Protein AF-A0A0P9DX26-F1 (afdb_monomer)

Radius of gyration: 14.18 Å; Cα contacts (8 Å, |Δi|>4): 114; chains: 1; bounding box: 34×30×37 Å

Solvent-accessible surface area (backbone atoms only — not comparable to full-atom values): 6781 Å² total; per-residue (Å²): 70,37,64,34,55,51,37,59,77,69,62,42,72,94,45,44,68,60,53,48,35,37,74,74,66,76,40,88,42,76,47,36,49,55,30,51,51,48,35,36,54,52,29,36,76,74,79,27,59,71,59,20,53,54,51,52,53,51,49,71,74,43,81,50,44,71,41,79,80,46,74,68,57,52,54,55,26,48,54,50,36,68,74,38,61,90,81,46,55,72,43,40,24,46,46,52,50,47,20,62,74,69,74,45,88,67,69,36,81,89,38,95,60,87,77,70,86,126

Nearest PDB structures (foldseek):
  5wzf-assembly1_A  TM=8.969E-01  e=1.785E-03  Mycobacterium tuberculosis H37Rv
  5wz4-assembly1_B  TM=7.640E-01  e=7.814E-04  Mycobacterium tuberculosis H37Rv
  5x3t-assembly1_H  TM=7.727E-01  e=4.869E-03  Mycobacterium tuberculosis H37Rv
  4xgr-assembly1_A  TM=7.636E-01  e=3.621E-02  Mycobacterium tuberculosis H37Rv
  4xgq-assembly2_G  TM=7.368E-01  e=2.541E-02  Mycobacterium tuberculosis H37Rv

Secondary structure (DSSP, 8-state):
-HHHHHHHHTT-GGGHHHHHHHHTTSS-EEEEHHHHHHHHHHHHHHT-HHHHHHHHHHHHTSSEEEE---HHHHHHHHHHHHHSTTT--HHHHHHHHHHHHTTPPP-BTTB-------

Structure (mmCIF, N/CA/C/O backbone):
data_AF-A0A0P9DX26-F1
#
_entry.id   AF-A0A0P9DX26-F1
#
loop_
_atom_site.group_PDB
_atom_site.id
_atom_site.type_symbol
_atom_site.label_atom_id
_atom_site.label_alt_id
_atom_site.label_comp_id
_atom_site.label_asym_id
_atom_site.label_entity_id
_atom_site.label_seq_id
_atom_site.pdbx_PDB_ins_code
_atom_site.Cartn_x
_atom_site.Cartn_y
_atom_site.Cartn_z
_atom_site.occupancy
_atom_site.B_iso_or_equiv
_atom_site.auth_seq_id
_atom_site.auth_comp_id
_atom_site.auth_asym_id
_atom_site.auth_atom_id
_atom_site.pdbx_PDB_model_num
ATOM 1 N N . MET A 1 1 ? -1.708 7.497 -1.343 1.00 63.31 1 MET A N 1
ATOM 2 C CA . MET A 1 1 ? -2.183 6.175 -1.822 1.00 63.31 1 MET A CA 1
ATOM 3 C C . MET A 1 1 ? -3.241 5.521 -0.937 1.00 63.31 1 MET A C 1
ATOM 5 O O . MET A 1 1 ? -4.212 5.032 -1.500 1.00 63.31 1 MET A O 1
ATOM 9 N N . ALA A 1 2 ? -3.159 5.560 0.404 1.00 69.56 2 ALA A N 1
ATOM 10 C CA . ALA A 1 2 ? -4.236 5.010 1.251 1.00 69.56 2 ALA A CA 1
ATOM 11 C C . ALA A 1 2 ? -5.625 5.603 0.948 1.00 69.56 2 ALA A C 1
ATOM 13 O O . ALA A 1 2 ? -6.626 4.903 1.010 1.00 69.56 2 ALA A O 1
ATOM 14 N N . GLY A 1 3 ? -5.681 6.879 0.549 1.00 73.44 3 GLY A N 1
ATOM 15 C CA . GLY A 1 3 ? -6.922 7.505 0.089 1.00 73.44 3 GLY A CA 1
ATOM 16 C C . GLY A 1 3 ? -7.518 6.828 -1.150 1.00 73.44 3 GLY A C 1
ATOM 17 O O . GLY A 1 3 ? -8.709 6.564 -1.161 1.00 73.44 3 GLY A O 1
ATOM 18 N N . THR A 1 4 ? -6.710 6.500 -2.162 1.00 79.81 4 THR A N 1
ATOM 19 C CA . THR A 1 4 ? -7.183 5.785 -3.359 1.00 79.81 4 THR A CA 1
ATOM 20 C C . THR A 1 4 ? -7.647 4.373 -3.015 1.00 79.81 4 THR A C 1
ATOM 22 O O . THR A 1 4 ? -8.682 3.938 -3.501 1.00 79.81 4 THR A O 1
ATOM 25 N N . LEU A 1 5 ? -6.913 3.675 -2.141 1.00 79.06 5 LEU A N 1
ATOM 26 C CA . LEU A 1 5 ? -7.283 2.329 -1.707 1.00 79.06 5 LEU A CA 1
ATOM 27 C C . LEU A 1 5 ? -8.598 2.337 -0.911 1.00 79.06 5 LEU A C 1
ATOM 29 O O . LEU A 1 5 ? -9.433 1.463 -1.099 1.00 79.06 5 LEU A O 1
ATOM 33 N N . ALA A 1 6 ? -8.827 3.364 -0.089 1.00 78.81 6 ALA A N 1
ATOM 34 C CA . ALA A 1 6 ? -10.110 3.571 0.576 1.00 78.81 6 ALA A CA 1
ATOM 35 C C . ALA A 1 6 ? -11.246 3.835 -0.429 1.00 78.81 6 ALA A C 1
ATOM 37 O O . ALA A 1 6 ? -12.314 3.256 -0.288 1.00 78.81 6 ALA A O 1
ATOM 38 N N . LEU A 1 7 ? -11.021 4.657 -1.463 1.00 81.88 7 LEU A N 1
ATOM 39 C CA . LEU A 1 7 ? -12.016 4.888 -2.521 1.00 81.88 7 LEU A CA 1
ATOM 40 C C . LEU A 1 7 ? -12.348 3.602 -3.289 1.00 81.88 7 LEU A C 1
ATOM 42 O O . LEU A 1 7 ? -13.516 3.342 -3.562 1.00 81.88 7 LEU A O 1
ATOM 46 N N . LEU A 1 8 ? -11.340 2.774 -3.576 1.00 83.12 8 LEU A N 1
ATOM 47 C CA . LEU A 1 8 ? -11.529 1.458 -4.186 1.00 83.12 8 LEU A CA 1
ATOM 48 C C . LEU A 1 8 ? -12.437 0.575 -3.318 1.00 83.12 8 LEU A C 1
ATOM 50 O O . LEU A 1 8 ? -13.386 -0.023 -3.811 1.00 83.12 8 LEU A O 1
ATOM 54 N N . LEU A 1 9 ? -12.175 0.533 -2.009 1.00 81.81 9 LEU A N 1
ATOM 55 C CA . LEU A 1 9 ? -12.942 -0.264 -1.044 1.00 81.81 9 LEU A CA 1
ATOM 56 C C . LEU A 1 9 ? -14.362 0.258 -0.804 1.00 81.81 9 LEU A C 1
ATOM 58 O O . LEU A 1 9 ? -15.242 -0.517 -0.425 1.00 81.81 9 LEU A O 1
ATOM 62 N N . LEU A 1 10 ? -14.574 1.556 -1.016 1.00 84.88 10 LEU A N 1
ATOM 63 C CA . LEU A 1 10 ? -15.879 2.211 -0.980 1.00 84.88 10 LEU A CA 1
ATOM 64 C C . LEU A 1 10 ? -16.653 2.068 -2.299 1.00 84.88 10 LEU A C 1
ATOM 66 O O . LEU A 1 10 ? -17.816 2.456 -2.342 1.00 84.88 10 LEU A O 1
ATOM 70 N N . GLY A 1 11 ? -16.040 1.513 -3.350 1.00 81.94 11 GLY A N 1
ATOM 71 C CA . GLY A 1 11 ? -16.675 1.360 -4.658 1.00 81.94 11 GLY A CA 1
ATOM 72 C C . GLY A 1 11 ? -16.882 2.687 -5.390 1.00 81.94 11 GLY A C 1
ATOM 73 O O . GLY A 1 11 ? -17.897 2.861 -6.054 1.00 81.94 11 GLY A O 1
ATOM 74 N N . ASP A 1 12 ? -15.953 3.638 -5.251 1.00 86.38 12 ASP A N 1
ATOM 75 C CA . ASP A 1 12 ? -16.036 4.930 -5.941 1.00 86.38 12 ASP A CA 1
ATOM 76 C C . ASP A 1 12 ? -16.075 4.738 -7.469 1.00 86.38 12 ASP A C 1
ATOM 78 O O . ASP A 1 12 ? -15.160 4.155 -8.057 1.00 86.38 12 ASP A O 1
ATOM 82 N N . GLU A 1 13 ? -17.121 5.258 -8.118 1.00 85.00 13 GLU A N 1
ATOM 83 C CA . GLU A 1 13 ? -17.382 5.072 -9.552 1.00 85.00 13 GLU A CA 1
ATOM 84 C C . GLU A 1 13 ? -16.230 5.540 -10.447 1.00 85.00 13 GLU A C 1
ATOM 86 O O . GLU A 1 13 ? -16.020 4.983 -11.524 1.00 85.00 13 GLU A O 1
ATOM 91 N N . ARG A 1 14 ? -15.417 6.506 -9.997 1.00 85.00 14 ARG A N 1
ATOM 92 C CA . ARG A 1 14 ? -14.252 6.994 -10.756 1.00 85.00 14 ARG A CA 1
ATOM 93 C C . ARG A 1 14 ? -13.162 5.938 -10.923 1.00 85.00 14 ARG A C 1
ATOM 95 O O . ARG A 1 14 ? -12.243 6.134 -11.715 1.00 85.00 14 ARG A O 1
ATOM 102 N N . LEU A 1 15 ? -13.226 4.855 -10.149 1.00 85.62 15 LEU A N 1
ATOM 103 C CA . LEU A 1 15 ? 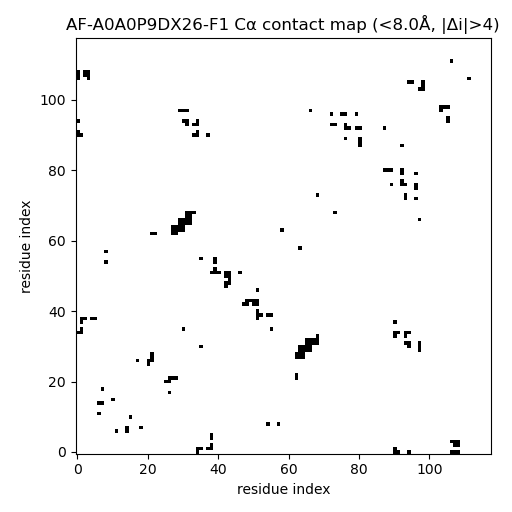-12.306 3.726 -10.219 1.00 85.62 15 LEU A CA 1
ATOM 104 C C . LEU A 1 15 ? -12.929 2.491 -10.886 1.00 85.62 15 LEU A C 1
ATOM 106 O O . LEU A 1 15 ? -12.256 1.468 -10.976 1.00 85.62 15 LEU A O 1
ATOM 110 N N . SER A 1 16 ? -14.178 2.574 -11.355 1.00 84.56 16 SER A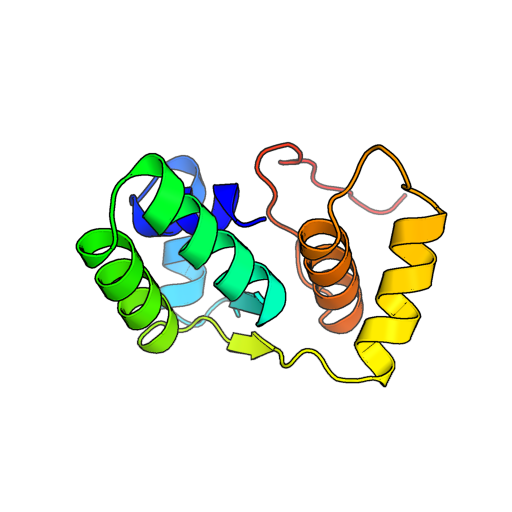 N 1
ATOM 111 C CA . SER A 1 16 ? -14.930 1.438 -11.908 1.00 84.56 16 SER A CA 1
ATOM 112 C C . SER A 1 16 ? -14.231 0.765 -13.092 1.00 84.56 16 SER A C 1
ATOM 114 O O . SER A 1 16 ? -14.130 -0.460 -13.107 1.00 84.56 16 SER A O 1
ATOM 116 N N . ASP A 1 17 ? -13.668 1.545 -14.018 1.00 86.62 17 ASP A N 1
ATOM 117 C CA . ASP A 1 17 ? -12.908 1.017 -15.157 1.00 86.62 17 ASP A CA 1
ATOM 118 C C . ASP A 1 17 ? -11.698 0.195 -14.690 1.00 86.62 17 ASP A C 1
ATOM 120 O O . ASP A 1 17 ? -11.538 -0.959 -15.087 1.00 86.62 17 ASP A O 1
ATOM 124 N N . TYR A 1 18 ? -10.898 0.733 -13.760 1.00 85.12 18 TYR A N 1
ATOM 125 C CA . TYR A 1 18 ? -9.752 0.015 -13.194 1.00 85.12 18 TYR A CA 1
ATOM 126 C C . TYR A 1 18 ? -10.192 -1.254 -12.460 1.00 85.12 18 TYR A C 1
ATOM 128 O O . TYR A 1 18 ? -9.591 -2.310 -12.638 1.00 85.12 18 TYR A O 1
ATOM 136 N N . VAL A 1 19 ? -11.253 -1.176 -11.647 1.00 85.19 19 VAL A N 1
ATOM 137 C CA . VAL A 1 19 ? -11.817 -2.341 -10.944 1.00 85.19 19 VAL A CA 1
ATOM 138 C C . VAL A 1 19 ? -12.231 -3.417 -11.940 1.00 85.19 19 VAL A C 1
ATOM 140 O O . VAL A 1 19 ? -11.934 -4.591 -11.719 1.00 85.19 19 VAL A O 1
ATOM 143 N N . SER A 1 20 ? -12.884 -3.029 -13.035 1.00 86.69 20 SER A N 1
ATOM 144 C CA . SER A 1 20 ? -13.301 -3.944 -14.092 1.00 86.69 20 SER A CA 1
ATOM 145 C C . SER A 1 20 ? -12.095 -4.605 -14.755 1.00 86.69 20 SER A C 1
ATOM 147 O O . SER A 1 20 ? -12.038 -5.833 -14.817 1.00 86.69 20 SER A O 1
ATOM 149 N N . GLU A 1 21 ? -11.089 -3.835 -15.175 1.00 87.19 21 GLU A N 1
ATOM 150 C CA . GLU A 1 21 ? -9.872 -4.371 -15.797 1.00 87.19 21 GLU A CA 1
ATOM 151 C C . GLU A 1 21 ? -9.130 -5.350 -14.874 1.00 87.19 21 GLU A C 1
ATOM 153 O O . GLU A 1 21 ? -8.708 -6.423 -15.310 1.00 87.19 21 GLU A O 1
ATOM 158 N N . ILE A 1 22 ? -9.016 -5.023 -13.583 1.00 86.50 22 ILE A N 1
ATOM 159 C CA . ILE A 1 22 ? -8.377 -5.884 -12.578 1.00 86.50 22 ILE A CA 1
ATOM 160 C C . ILE A 1 22 ? -9.199 -7.161 -12.339 1.00 86.50 22 ILE A C 1
ATOM 162 O O . ILE A 1 22 ? -8.641 -8.252 -12.210 1.00 86.50 22 ILE A O 1
ATOM 166 N N . SER A 1 23 ? -10.528 -7.050 -12.283 1.00 84.38 23 SER A N 1
ATOM 167 C CA . SER A 1 23 ? -11.419 -8.189 -12.014 1.00 84.38 23 SER A CA 1
ATOM 168 C C . SER A 1 23 ? -11.461 -9.179 -13.177 1.00 84.38 23 SER A C 1
ATOM 170 O O . SER A 1 23 ? -11.510 -10.384 -12.948 1.00 84.38 23 SER A O 1
ATOM 172 N N . HIS A 1 24 ? -11.374 -8.688 -14.416 1.00 87.81 24 HIS A N 1
ATOM 173 C CA . HIS A 1 24 ? -11.294 -9.519 -15.621 1.00 87.81 24 HIS A CA 1
ATOM 174 C C . HIS A 1 24 ? -9.872 -10.031 -15.914 1.00 87.81 24 HIS A C 1
ATOM 176 O O . HIS A 1 24 ? -9.660 -10.714 -16.914 1.00 87.81 24 HIS A O 1
ATOM 182 N N . GLY A 1 25 ? -8.886 -9.700 -15.072 1.00 85.00 25 GLY A N 1
ATOM 183 C CA . GLY A 1 25 ? -7.489 -10.101 -15.257 1.00 85.00 25 GLY A CA 1
ATOM 184 C C . GLY A 1 25 ? -6.769 -9.381 -16.404 1.00 85.00 25 GLY A C 1
ATOM 185 O O . GLY A 1 25 ? -5.665 -9.778 -16.770 1.00 85.00 25 GLY A O 1
ATOM 186 N N . ALA A 1 26 ? -7.366 -8.322 -16.959 1.00 89.19 26 ALA A N 1
ATOM 187 C CA . ALA A 1 26 ? -6.767 -7.493 -18.004 1.00 89.19 26 ALA A CA 1
ATOM 188 C C . ALA A 1 26 ? -5.664 -6.569 -17.456 1.00 89.19 26 ALA A C 1
ATOM 190 O O . ALA A 1 26 ? -4.767 -6.171 -18.197 1.00 89.19 26 ALA A O 1
ATOM 191 N N . ALA A 1 27 ? -5.700 -6.265 -16.154 1.00 88.19 27 ALA A N 1
ATOM 192 C CA . ALA A 1 27 ? -4.690 -5.474 -15.462 1.00 88.19 27 ALA A CA 1
ATOM 193 C C . ALA A 1 27 ? -4.277 -6.112 -14.127 1.00 88.19 27 ALA A C 1
ATOM 195 O O . ALA A 1 27 ? -5.055 -6.803 -13.470 1.00 88.19 27 ALA A O 1
ATOM 196 N N . LYS A 1 28 ? -3.040 -5.838 -13.699 1.00 89.62 28 LYS A N 1
ATOM 197 C CA . LYS A 1 28 ? -2.555 -6.180 -12.356 1.00 89.62 28 LYS A CA 1
ATOM 198 C C . LYS A 1 28 ? -2.651 -4.965 -11.445 1.00 89.62 28 LYS A C 1
ATOM 200 O O . LYS A 1 28 ? -2.252 -3.868 -11.831 1.00 89.62 28 LYS A O 1
ATOM 205 N N . ALA A 1 29 ? -3.115 -5.180 -10.220 1.00 91.00 29 ALA A N 1
ATOM 206 C CA . ALA A 1 29 ? -3.127 -4.163 -9.181 1.00 91.00 29 ALA A CA 1
ATOM 207 C C . ALA A 1 29 ? -2.035 -4.435 -8.154 1.00 91.00 29 ALA A C 1
ATOM 209 O O . ALA A 1 29 ? -1.816 -5.580 -7.765 1.00 91.00 29 ALA A O 1
ATOM 210 N N . TYR A 1 30 ? -1.391 -3.372 -7.682 1.00 92.94 30 TYR A N 1
ATOM 211 C CA . TYR A 1 30 ? -0.309 -3.458 -6.712 1.00 92.94 30 TYR A CA 1
ATOM 212 C C . TYR A 1 30 ? -0.521 -2.464 -5.572 1.00 92.94 30 TYR A C 1
ATOM 214 O O . TYR A 1 30 ? -0.987 -1.343 -5.773 1.00 92.94 30 TYR A O 1
ATOM 222 N N . THR A 1 31 ? -0.124 -2.858 -4.368 1.00 93.25 31 THR A N 1
ATOM 223 C CA . THR A 1 31 ? 0.012 -1.971 -3.208 1.00 93.25 31 THR A CA 1
ATOM 224 C C . THR A 1 31 ? 1.221 -2.406 -2.386 1.00 93.25 31 THR A C 1
ATOM 226 O O . THR A 1 31 ? 1.612 -3.566 -2.446 1.00 93.25 31 THR A O 1
ATOM 229 N N . SER A 1 32 ? 1.840 -1.515 -1.611 1.00 94.50 32 SER A N 1
ATOM 230 C CA . SER A 1 32 ? 2.895 -1.934 -0.674 1.00 94.50 32 SER A CA 1
ATOM 231 C C . SER A 1 32 ? 2.316 -2.301 0.694 1.00 94.50 32 SER A C 1
ATOM 233 O O . SER A 1 32 ? 1.285 -1.763 1.109 1.00 94.50 32 SER A O 1
ATOM 235 N N . ALA A 1 33 ? 3.025 -3.138 1.454 1.00 95.12 33 ALA A N 1
ATOM 236 C CA . ALA A 1 33 ? 2.702 -3.403 2.857 1.00 95.12 33 ALA A CA 1
ATOM 237 C C . ALA A 1 33 ? 2.627 -2.107 3.696 1.00 95.12 33 ALA A C 1
ATOM 239 O O . ALA A 1 33 ? 1.791 -1.990 4.589 1.00 95.12 33 ALA A O 1
ATOM 240 N N . VAL A 1 34 ? 3.434 -1.091 3.361 1.00 95.12 34 VAL A N 1
ATOM 241 C CA . VAL A 1 34 ? 3.403 0.231 4.016 1.00 95.12 34 VAL A CA 1
ATOM 242 C C . VAL A 1 34 ? 2.124 0.995 3.679 1.00 95.12 34 VAL A C 1
ATOM 244 O O . VAL A 1 34 ? 1.549 1.649 4.546 1.00 95.12 34 VAL A O 1
ATOM 247 N N . ASN A 1 35 ? 1.636 0.904 2.438 1.00 93.19 35 ASN A N 1
ATOM 248 C CA . ASN A 1 35 ? 0.352 1.496 2.062 1.00 93.19 35 ASN A CA 1
ATOM 249 C C . ASN A 1 35 ? -0.821 0.802 2.756 1.00 93.19 35 ASN A C 1
ATOM 251 O O . ASN A 1 35 ? -1.766 1.480 3.157 1.00 93.19 35 ASN A O 1
ATOM 255 N N . LEU A 1 36 ? -0.751 -0.520 2.920 1.00 94.69 36 LEU A N 1
ATOM 256 C CA . LEU A 1 36 ? -1.759 -1.283 3.650 1.00 94.69 36 LEU A CA 1
ATOM 257 C C . LEU A 1 36 ? -1.767 -0.919 5.142 1.00 94.69 36 LEU A C 1
ATOM 259 O O . LEU A 1 36 ? -2.835 -0.678 5.699 1.00 94.69 36 LEU A O 1
ATOM 263 N N . ALA A 1 37 ? -0.592 -0.774 5.762 1.00 95.88 37 ALA A N 1
ATOM 264 C CA . ALA A 1 37 ? -0.471 -0.259 7.125 1.00 95.88 37 ALA A CA 1
ATOM 265 C C . ALA A 1 37 ? -1.037 1.168 7.247 1.00 95.88 37 ALA A C 1
ATOM 267 O O . ALA A 1 37 ? -1.757 1.465 8.200 1.00 95.88 37 ALA A O 1
ATOM 268 N N . GLU A 1 38 ? -0.771 2.036 6.258 1.00 94.50 38 GLU A N 1
ATOM 269 C CA . GLU A 1 38 ? -1.328 3.392 6.211 1.00 94.50 38 GLU A CA 1
ATOM 270 C C . GLU A 1 38 ? -2.860 3.394 6.139 1.00 94.50 38 GLU A C 1
ATOM 272 O O . GLU A 1 38 ? -3.515 4.160 6.849 1.00 94.50 38 GLU A O 1
ATOM 277 N N . LEU A 1 39 ? -3.440 2.541 5.291 1.00 93.69 39 LEU A N 1
ATOM 278 C CA . LEU A 1 39 ? -4.887 2.369 5.209 1.00 93.69 39 LEU A CA 1
ATOM 279 C C . LEU A 1 39 ? -5.454 1.910 6.554 1.00 93.69 39 LEU A C 1
ATOM 281 O O . LEU A 1 39 ? -6.419 2.502 7.039 1.00 93.69 39 LEU A O 1
ATOM 285 N N . TYR A 1 40 ? -4.856 0.875 7.145 1.00 96.44 40 TYR A N 1
ATOM 286 C CA . TYR A 1 40 ? -5.343 0.273 8.377 1.00 96.44 40 TYR A CA 1
ATOM 287 C C . TYR A 1 40 ? -5.370 1.296 9.514 1.00 96.44 40 TYR A C 1
ATOM 289 O O . TYR A 1 40 ? -6.442 1.571 10.051 1.00 96.44 40 TYR A O 1
ATOM 297 N N . TYR A 1 41 ? -4.237 1.945 9.820 1.00 95.31 41 TYR A N 1
ATOM 298 C CA . TYR A 1 41 ? -4.187 2.891 10.940 1.00 95.31 41 TYR A CA 1
ATOM 299 C C . TYR A 1 41 ? -5.144 4.070 10.728 1.00 95.31 41 TYR A C 1
ATOM 301 O O . TYR A 1 41 ? -5.823 4.475 11.667 1.00 95.31 41 TYR A O 1
ATOM 309 N N . LYS A 1 42 ? -5.239 4.614 9.500 1.00 94.19 42 LYS A N 1
ATOM 310 C CA . LYS A 1 42 ? -6.148 5.739 9.215 1.00 94.19 42 LYS A CA 1
ATOM 311 C C . LYS A 1 42 ? -7.607 5.333 9.359 1.00 94.19 42 LYS A C 1
ATOM 313 O O . LYS A 1 42 ? -8.429 6.170 9.713 1.00 94.19 42 LYS A O 1
ATOM 318 N N . THR A 1 43 ? -7.934 4.082 9.052 1.00 95.69 43 THR A N 1
ATOM 319 C CA . THR A 1 43 ? -9.298 3.567 9.187 1.00 95.69 43 THR A CA 1
ATOM 320 C C . THR A 1 43 ? -9.639 3.337 10.655 1.00 95.69 43 THR A C 1
ATOM 322 O O . THR A 1 43 ? -10.717 3.741 11.078 1.00 95.69 43 THR A O 1
ATOM 325 N N . VAL A 1 44 ? -8.709 2.791 11.449 1.00 97.56 44 VAL A N 1
ATOM 326 C CA . VAL A 1 44 ? -8.866 2.685 12.910 1.00 97.56 44 VAL A CA 1
ATOM 327 C C . VAL A 1 44 ? -9.109 4.064 13.526 1.00 97.56 44 VAL A C 1
ATOM 329 O O . VAL A 1 44 ? -10.080 4.231 14.254 1.00 97.56 44 VAL A O 1
ATOM 332 N N . ASP A 1 45 ? -8.267 5.042 13.184 1.00 96.69 45 ASP A N 1
ATOM 333 C CA . ASP A 1 45 ? -8.307 6.410 13.718 1.00 96.69 45 ASP A CA 1
ATOM 334 C C . ASP A 1 45 ? -9.606 7.157 13.368 1.00 96.69 45 ASP A C 1
ATOM 336 O O . ASP A 1 45 ? -10.172 7.858 14.201 1.00 96.69 45 ASP A O 1
ATOM 340 N N . LYS A 1 46 ? -10.106 7.001 12.134 1.00 96.00 46 LYS A N 1
ATOM 341 C CA . LYS A 1 46 ? -11.216 7.824 11.619 1.00 96.00 46 LYS A CA 1
ATOM 342 C C . LYS A 1 46 ? -12.582 7.156 11.618 1.00 96.00 46 LYS A C 1
ATOM 344 O O . LYS A 1 46 ? -13.585 7.858 11.552 1.00 96.00 46 LYS A O 1
ATOM 349 N N . VAL A 1 47 ? -12.625 5.828 11.577 1.00 96.06 47 VAL A N 1
ATOM 350 C CA . VAL A 1 47 ? -13.862 5.063 11.358 1.00 96.06 47 VAL A CA 1
ATOM 351 C C . VAL A 1 47 ? -14.058 4.018 12.447 1.00 96.06 47 VAL A C 1
ATOM 353 O O . VAL A 1 47 ? -15.157 3.884 12.974 1.00 96.06 47 VAL A O 1
ATOM 356 N N . GLY A 1 48 ? -13.000 3.287 12.794 1.00 97.69 48 GLY A N 1
ATOM 357 C CA . GLY A 1 48 ? -13.006 2.285 13.853 1.00 97.69 48 GLY A CA 1
ATOM 358 C C . GLY A 1 48 ? -12.366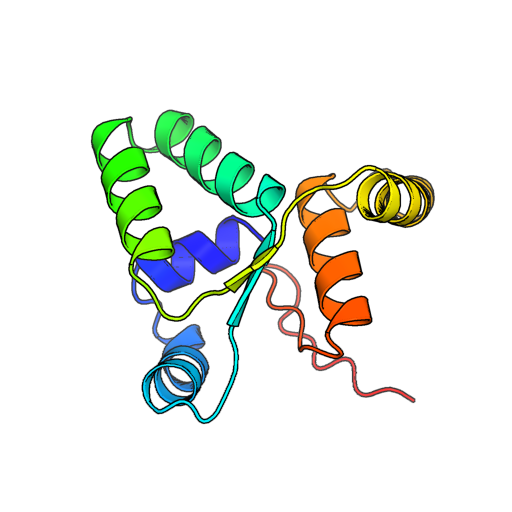 0.962 13.441 1.00 97.69 48 GLY A C 1
ATOM 359 O O . GLY A 1 48 ? -12.200 0.646 12.259 1.00 97.69 48 GLY A O 1
ATOM 360 N N . LEU A 1 49 ? -12.015 0.169 14.455 1.00 98.06 49 LEU A N 1
ATOM 361 C CA . LEU A 1 49 ? -11.260 -1.077 14.312 1.00 98.06 49 LEU A CA 1
ATOM 362 C C . LEU A 1 49 ? -11.963 -2.116 13.429 1.00 98.06 49 LEU A C 1
ATOM 364 O O . LEU A 1 49 ? -11.338 -2.702 12.552 1.00 98.06 49 LEU A O 1
ATOM 368 N N . GLN A 1 50 ? -13.268 -2.318 13.618 1.00 98.00 50 GLN A N 1
ATOM 369 C CA . GLN A 1 50 ? -14.019 -3.333 12.872 1.00 98.00 50 GLN A CA 1
ATOM 370 C C . GLN A 1 50 ? -14.009 -3.068 11.357 1.00 98.00 50 GLN A C 1
ATOM 372 O O . GLN A 1 50 ? -13.858 -3.994 10.554 1.00 98.00 50 GLN A O 1
ATOM 377 N N . THR A 1 51 ? -14.125 -1.800 10.958 1.00 96.25 51 THR A N 1
ATOM 378 C CA . THR A 1 51 ? -14.026 -1.403 9.549 1.00 96.25 51 THR A CA 1
ATOM 379 C C . THR A 1 51 ? -12.612 -1.610 9.020 1.00 96.25 51 THR A C 1
ATOM 381 O O . THR A 1 51 ? -12.455 -2.116 7.911 1.00 96.25 51 THR A O 1
ATOM 384 N N . ALA A 1 52 ? -11.587 -1.278 9.813 1.00 96.94 52 ALA A N 1
ATOM 385 C CA . ALA A 1 52 ? -10.192 -1.479 9.429 1.00 96.94 52 ALA A CA 1
ATOM 386 C C . ALA A 1 52 ? -9.873 -2.960 9.166 1.00 96.94 52 ALA A C 1
ATOM 388 O O . ALA A 1 52 ? -9.313 -3.276 8.118 1.00 96.94 52 ALA A O 1
ATOM 389 N N . GLU A 1 53 ? -10.306 -3.862 10.051 1.00 98.19 53 GLU A N 1
ATOM 390 C CA . GLU A 1 53 ? -10.192 -5.318 9.871 1.00 98.19 53 GLU A CA 1
ATOM 391 C C . GLU A 1 53 ? -10.914 -5.794 8.608 1.00 98.19 53 GLU A C 1
ATOM 393 O O . GLU A 1 53 ? -10.340 -6.475 7.758 1.00 98.19 53 GLU A O 1
ATOM 398 N N . THR A 1 54 ? -12.167 -5.369 8.429 1.00 97.00 54 THR A N 1
ATOM 399 C CA . THR A 1 54 ? -12.964 -5.735 7.250 1.00 97.00 54 THR A CA 1
ATOM 400 C C . THR A 1 54 ? -12.258 -5.327 5.957 1.00 97.00 54 THR A C 1
ATOM 402 O O . THR A 1 54 ? -12.184 -6.099 5.002 1.00 97.00 54 THR A O 1
ATOM 405 N N . TRP A 1 55 ? -11.729 -4.107 5.908 1.00 95.75 55 TRP A N 1
ATOM 406 C CA . TRP A 1 55 ? -11.034 -3.575 4.740 1.00 95.75 55 TRP A CA 1
ATOM 407 C C . TRP A 1 55 ? -9.694 -4.260 4.498 1.00 95.75 55 TRP A C 1
ATOM 409 O O . TRP A 1 55 ? -9.371 -4.573 3.355 1.00 95.75 55 TRP A O 1
ATOM 419 N N . TYR A 1 56 ? -8.948 -4.549 5.560 1.00 95.69 56 TYR A N 1
ATOM 420 C CA . TYR A 1 56 ? -7.705 -5.304 5.487 1.00 95.69 56 TYR A CA 1
ATOM 421 C C . TYR A 1 56 ? -7.918 -6.679 4.850 1.00 95.69 56 TYR A C 1
ATOM 423 O O . TYR A 1 56 ? -7.280 -6.998 3.844 1.00 95.69 56 TYR A O 1
ATOM 431 N N . PHE A 1 57 ? -8.882 -7.454 5.355 1.00 96.00 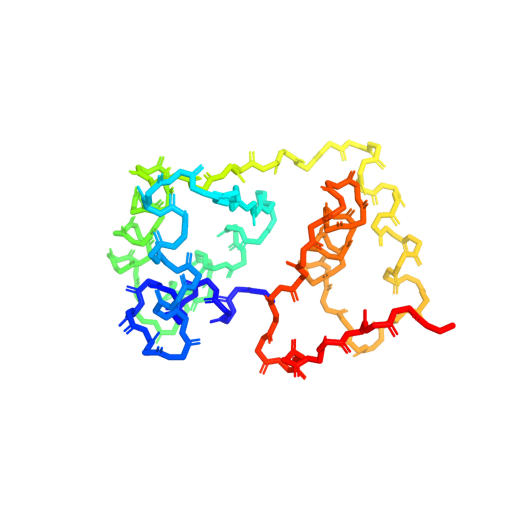57 PHE A N 1
ATOM 432 C CA . PHE A 1 57 ? -9.195 -8.764 4.787 1.00 96.00 57 PHE A CA 1
ATOM 433 C C . PHE A 1 57 ? -9.767 -8.675 3.373 1.00 96.00 57 PHE A C 1
ATOM 435 O O . PHE A 1 57 ? -9.466 -9.538 2.553 1.00 96.00 57 PHE A O 1
ATOM 442 N N . ARG A 1 58 ? -10.539 -7.635 3.037 1.00 94.00 58 ARG A N 1
ATOM 443 C CA . ARG A 1 58 ? -10.978 -7.411 1.649 1.00 94.00 58 ARG A CA 1
ATOM 444 C C . ARG A 1 58 ? -9.800 -7.224 0.698 1.00 94.00 58 ARG A C 1
ATOM 446 O O . ARG A 1 58 ? -9.817 -7.809 -0.377 1.00 94.00 58 ARG A O 1
ATOM 453 N N . VAL A 1 59 ? -8.779 -6.456 1.086 1.00 92.81 59 VAL A N 1
ATOM 454 C CA . VAL A 1 59 ? -7.574 -6.285 0.257 1.00 92.81 59 VAL A CA 1
ATOM 455 C C . VAL A 1 59 ? -6.816 -7.607 0.129 1.00 92.81 59 VAL A C 1
ATOM 457 O O . VAL A 1 59 ? -6.460 -7.977 -0.986 1.00 92.81 59 VAL A O 1
ATOM 460 N N . LEU A 1 60 ? -6.624 -8.347 1.227 1.00 93.12 60 LEU A N 1
ATOM 461 C CA . LEU A 1 60 ? -5.940 -9.649 1.202 1.00 93.12 60 LEU A CA 1
ATOM 462 C C . LEU A 1 60 ? -6.630 -10.690 0.312 1.00 93.12 60 LEU A C 1
ATOM 464 O O . LEU A 1 60 ? -5.952 -11.507 -0.300 1.00 93.12 60 LEU A O 1
ATOM 468 N N . ASN A 1 61 ? -7.961 -10.659 0.244 1.00 92.12 61 ASN A N 1
ATOM 469 C CA . ASN A 1 61 ? -8.759 -11.589 -0.558 1.00 92.12 61 ASN A CA 1
ATOM 470 C C . ASN A 1 61 ? -9.103 -11.039 -1.956 1.00 92.12 61 ASN A C 1
ATOM 472 O O . ASN A 1 61 ? -10.004 -11.552 -2.616 1.00 92.12 61 ASN A O 1
ATOM 476 N N . SER A 1 62 ? -8.426 -9.978 -2.401 1.00 88.56 62 SER A N 1
ATOM 477 C CA . SER A 1 62 ? -8.610 -9.384 -3.730 1.00 88.56 62 SER A CA 1
ATOM 478 C C . SER A 1 62 ? -7.480 -9.770 -4.691 1.00 88.56 62 SER A C 1
ATOM 480 O O . SER A 1 62 ? -6.471 -10.339 -4.288 1.00 88.56 62 SER A O 1
ATOM 482 N N . ASN A 1 63 ? -7.602 -9.376 -5.962 1.00 89.00 63 ASN A N 1
ATOM 483 C CA . ASN A 1 63 ? -6.540 -9.526 -6.969 1.00 89.00 63 ASN A CA 1
ATOM 484 C C . ASN A 1 63 ? -5.399 -8.491 -6.822 1.00 89.00 63 ASN A C 1
ATOM 486 O O . ASN A 1 63 ? -4.587 -8.326 -7.735 1.00 89.00 63 ASN A O 1
ATOM 490 N N . VAL A 1 64 ? -5.339 -7.754 -5.706 1.00 91.19 64 VAL A N 1
ATOM 491 C CA . VAL A 1 64 ? -4.272 -6.785 -5.431 1.00 91.19 64 VAL A CA 1
ATOM 492 C C . VAL A 1 64 ? -3.037 -7.503 -4.892 1.00 91.19 64 VAL A C 1
ATOM 494 O O . VAL A 1 64 ? -3.063 -8.128 -3.836 1.00 91.19 64 VAL A O 1
ATOM 497 N N . ILE A 1 65 ? -1.914 -7.343 -5.585 1.00 94.19 65 ILE A N 1
ATOM 498 C CA . ILE A 1 65 ? -0.614 -7.868 -5.174 1.00 94.19 65 ILE A CA 1
ATOM 499 C C . ILE A 1 65 ? -0.020 -6.945 -4.106 1.00 94.19 65 ILE A C 1
ATOM 501 O O . ILE A 1 65 ? 0.209 -5.757 -4.345 1.00 94.19 65 ILE A O 1
ATOM 505 N N . ILE A 1 66 ? 0.264 -7.497 -2.927 1.00 94.69 66 ILE A N 1
ATOM 506 C CA . ILE A 1 66 ? 0.888 -6.756 -1.827 1.00 94.69 66 ILE A CA 1
ATOM 507 C C . ILE A 1 66 ? 2.402 -6.952 -1.882 1.00 94.69 66 ILE A C 1
ATOM 509 O O . ILE A 1 66 ? 2.921 -8.021 -1.566 1.00 94.69 66 ILE A O 1
ATOM 513 N N . ALA A 1 67 ? 3.121 -5.902 -2.268 1.00 94.19 67 ALA A N 1
ATOM 514 C CA . ALA A 1 67 ? 4.574 -5.897 -2.293 1.00 94.19 67 ALA A CA 1
ATOM 515 C C . ALA A 1 67 ? 5.152 -5.734 -0.870 1.00 94.19 67 ALA A C 1
ATOM 517 O O . ALA A 1 67 ? 4.730 -4.826 -0.137 1.00 94.19 67 ALA A O 1
ATOM 518 N N . PRO A 1 68 ? 6.133 -6.564 -0.469 1.00 93.56 68 PRO A N 1
ATOM 519 C CA . PRO A 1 68 ? 6.808 -6.417 0.814 1.00 93.56 68 PRO A CA 1
ATOM 520 C C . PRO A 1 68 ? 7.658 -5.140 0.854 1.00 93.56 68 PRO A C 1
ATOM 522 O O . PRO A 1 68 ? 8.102 -4.625 -0.172 1.00 93.56 68 PRO A O 1
ATOM 525 N N . ALA A 1 69 ? 7.904 -4.641 2.063 1.00 92.44 69 ALA A N 1
ATOM 526 C CA . ALA A 1 69 ? 8.786 -3.504 2.309 1.00 92.44 69 ALA A CA 1
ATOM 527 C C . ALA A 1 69 ? 10.159 -3.995 2.785 1.00 92.44 69 ALA A C 1
ATOM 529 O O . ALA A 1 69 ? 10.459 -3.965 3.977 1.00 92.44 69 ALA A O 1
ATOM 530 N N . ASP A 1 70 ? 10.968 -4.504 1.857 1.00 92.00 70 ASP A N 1
ATOM 531 C CA . ASP A 1 70 ? 12.325 -4.965 2.160 1.00 92.00 70 ASP A CA 1
ATOM 532 C C . ASP A 1 70 ? 13.338 -3.807 2.277 1.00 92.00 70 ASP A C 1
ATOM 534 O O . ASP A 1 70 ? 13.046 -2.644 1.977 1.00 92.00 70 ASP A O 1
ATOM 538 N N . ALA A 1 71 ? 14.551 -4.124 2.741 1.00 92.81 71 ALA A N 1
ATOM 539 C CA . ALA A 1 71 ? 15.609 -3.137 2.958 1.00 92.81 71 ALA A CA 1
ATOM 540 C C . ALA A 1 71 ? 16.062 -2.437 1.663 1.00 92.81 71 ALA A C 1
ATOM 542 O O . ALA A 1 71 ? 16.420 -1.256 1.693 1.00 92.81 71 ALA A O 1
ATOM 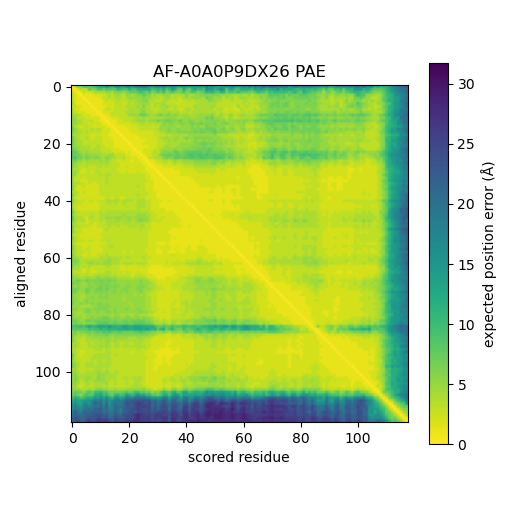543 N N . THR A 1 72 ? 16.024 -3.139 0.528 1.00 90.38 72 THR A N 1
ATOM 544 C CA . THR A 1 72 ? 16.398 -2.586 -0.779 1.00 90.38 72 THR A CA 1
ATOM 545 C C . THR A 1 72 ? 15.402 -1.510 -1.194 1.00 90.38 72 THR A C 1
ATOM 547 O O . THR A 1 72 ? 15.795 -0.372 -1.460 1.00 90.38 72 THR A O 1
ATOM 550 N N . LEU A 1 73 ? 14.107 -1.831 -1.145 1.00 89.62 73 LEU A N 1
ATOM 551 C CA . LEU A 1 73 ? 13.035 -0.895 -1.462 1.00 89.62 73 LEU A CA 1
ATOM 552 C C . LEU A 1 73 ? 13.005 0.275 -0.471 1.00 89.62 73 LEU A C 1
ATOM 554 O O . LEU A 1 73 ? 12.831 1.421 -0.877 1.00 89.62 73 LEU A O 1
ATOM 558 N N . ALA A 1 74 ? 13.239 0.025 0.821 1.00 92.44 74 ALA A N 1
ATOM 559 C CA . ALA A 1 74 ? 13.307 1.081 1.830 1.00 92.44 74 ALA A CA 1
ATOM 560 C C . ALA A 1 74 ? 14.416 2.106 1.529 1.00 92.44 74 ALA A C 1
ATOM 562 O O . ALA A 1 74 ? 14.202 3.318 1.664 1.00 92.44 74 ALA A O 1
ATOM 563 N N . ARG A 1 75 ? 15.586 1.644 1.067 1.00 93.69 75 ARG A N 1
ATOM 564 C CA . ARG A 1 75 ? 16.677 2.529 0.641 1.00 93.69 75 ARG A CA 1
ATOM 565 C C . ARG A 1 75 ? 16.272 3.374 -0.566 1.00 93.69 75 ARG A C 1
ATOM 567 O O . ARG A 1 75 ? 16.485 4.584 -0.537 1.00 93.69 75 ARG A O 1
ATOM 574 N N . GLU A 1 76 ? 15.666 2.787 -1.593 1.00 91.62 76 GLU A N 1
ATOM 575 C CA . GLU A 1 76 ? 15.193 3.530 -2.774 1.00 91.62 76 GLU A CA 1
ATOM 576 C C . GLU A 1 76 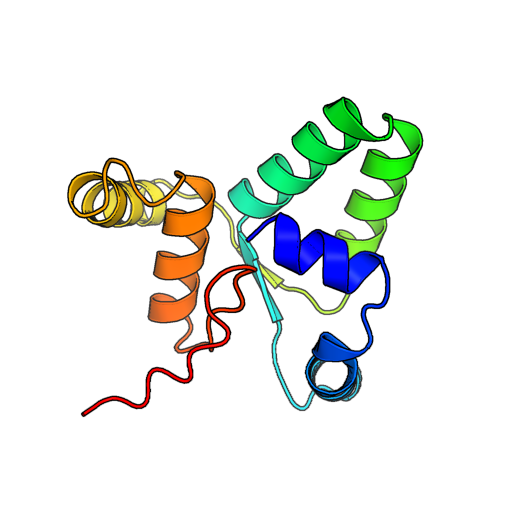? 14.134 4.577 -2.408 1.00 91.62 76 GLU A C 1
ATOM 578 O O . GLU A 1 76 ? 14.238 5.748 -2.781 1.00 91.62 76 GLU A O 1
ATOM 583 N N . VAL A 1 77 ? 13.163 4.193 -1.580 1.00 93.94 77 VAL A N 1
ATOM 584 C CA . VAL A 1 77 ? 12.127 5.088 -1.052 1.00 93.94 77 VAL A CA 1
ATOM 585 C C . VAL A 1 77 ? 12.727 6.284 -0.319 1.00 93.94 77 VAL A C 1
ATOM 587 O O . VAL A 1 77 ? 12.226 7.403 -0.461 1.00 93.94 77 VAL A O 1
ATOM 590 N N . SER A 1 78 ? 13.815 6.086 0.431 1.00 92.81 78 SER A N 1
ATOM 591 C CA . SER A 1 78 ? 14.481 7.177 1.148 1.00 92.81 78 SER A CA 1
ATOM 592 C C . SER A 1 78 ? 15.010 8.264 0.203 1.00 92.81 78 SER A C 1
ATOM 594 O O . SER A 1 78 ? 14.929 9.450 0.531 1.00 92.81 78 SER A O 1
ATOM 596 N N . ILE A 1 79 ? 15.450 7.890 -1.005 1.00 93.44 79 ILE A N 1
ATOM 597 C CA . ILE A 1 79 ? 15.905 8.832 -2.034 1.00 93.44 79 ILE A CA 1
ATOM 598 C C . ILE A 1 79 ? 14.723 9.689 -2.496 1.00 93.44 79 ILE A C 1
ATOM 600 O O . ILE A 1 79 ? 14.812 10.919 -2.464 1.00 93.44 79 ILE A O 1
ATOM 604 N N . TYR A 1 80 ? 13.581 9.076 -2.826 1.00 91.50 80 TYR A N 1
ATOM 605 C CA . TYR A 1 80 ? 12.373 9.818 -3.206 1.00 91.50 80 TYR A CA 1
ATOM 606 C C . TYR A 1 80 ? 11.877 10.720 -2.074 1.00 91.50 80 TYR A C 1
ATOM 608 O O . TYR A 1 80 ? 11.612 11.904 -2.291 1.00 91.50 80 TYR A O 1
ATOM 616 N N . LYS A 1 81 ? 11.827 10.210 -0.840 1.00 93.25 81 LYS A N 1
ATOM 617 C CA . LYS A 1 81 ? 11.423 11.001 0.326 1.00 93.25 81 LYS A CA 1
ATOM 618 C C . LYS A 1 81 ? 12.373 12.174 0.574 1.00 93.25 81 LYS A C 1
ATOM 620 O O . LYS A 1 81 ? 11.915 13.249 0.949 1.00 93.25 81 LYS A O 1
ATOM 625 N N . SER A 1 82 ? 13.673 12.011 0.323 1.00 93.25 82 SER A N 1
ATOM 626 C CA . SER A 1 82 ? 14.653 13.096 0.431 1.00 93.25 82 SER A CA 1
ATOM 627 C C . SER A 1 82 ? 14.463 14.183 -0.634 1.00 93.25 82 SER A C 1
ATOM 629 O O . SER A 1 82 ? 14.735 15.350 -0.360 1.00 93.25 82 SER A O 1
ATOM 631 N N . LYS A 1 83 ? 13.950 13.828 -1.817 1.00 91.88 83 LYS A N 1
ATOM 632 C CA . LYS A 1 83 ? 13.662 14.764 -2.912 1.00 91.88 83 LYS A CA 1
ATOM 633 C C . LYS A 1 83 ? 12.340 15.503 -2.698 1.00 91.88 83 LYS A C 1
ATOM 635 O O . LYS A 1 83 ? 12.271 16.712 -2.884 1.00 91.88 83 LYS A O 1
ATOM 640 N N . TYR A 1 84 ? 11.309 14.800 -2.230 1.00 87.31 84 TYR A N 1
ATOM 641 C CA . TYR A 1 84 ? 9.942 15.317 -2.073 1.00 87.31 84 TYR A CA 1
ATOM 642 C C . TYR A 1 84 ? 9.552 15.554 -0.601 1.00 87.31 84 TYR A C 1
ATOM 644 O O . TYR A 1 84 ? 8.391 15.392 -0.221 1.00 87.31 84 TYR A O 1
ATOM 652 N N . LYS A 1 85 ? 10.528 15.942 0.240 1.00 81.69 85 LYS A N 1
ATOM 653 C CA . LYS A 1 85 ? 10.491 15.949 1.724 1.00 81.69 85 LYS A CA 1
ATOM 654 C C . LYS A 1 85 ? 9.154 16.334 2.352 1.00 81.69 85 LYS A C 1
ATOM 656 O O . LYS A 1 85 ? 8.698 15.641 3.261 1.00 81.69 85 LYS A O 1
ATOM 661 N N . ARG A 1 86 ? 8.549 17.435 1.902 1.00 81.62 86 ARG A N 1
ATOM 662 C CA . ARG A 1 86 ? 7.322 18.004 2.487 1.00 81.62 86 ARG A CA 1
ATOM 663 C C . ARG A 1 86 ? 6.040 17.612 1.751 1.00 81.62 86 ARG A C 1
ATOM 665 O O . ARG A 1 86 ? 4.966 17.796 2.306 1.00 81.62 86 ARG A O 1
ATOM 672 N N . SER A 1 87 ? 6.149 17.080 0.538 1.00 84.75 87 SER A N 1
ATOM 673 C CA . SER A 1 87 ? 5.006 16.889 -0.361 1.00 84.75 87 SER A CA 1
ATOM 674 C C . SER A 1 87 ? 4.456 15.468 -0.343 1.00 84.75 87 SER A C 1
ATOM 676 O O . SER A 1 87 ? 3.267 15.283 -0.570 1.00 84.75 87 SER A O 1
ATOM 678 N N . LEU A 1 88 ? 5.302 14.471 -0.070 1.00 87.00 88 LEU A N 1
ATOM 679 C CA . LEU A 1 88 ? 4.907 13.062 -0.080 1.00 87.00 88 LEU A CA 1
ATOM 680 C C . LEU A 1 88 ? 5.114 12.425 1.288 1.00 87.00 88 LEU A C 1
ATOM 682 O O . LEU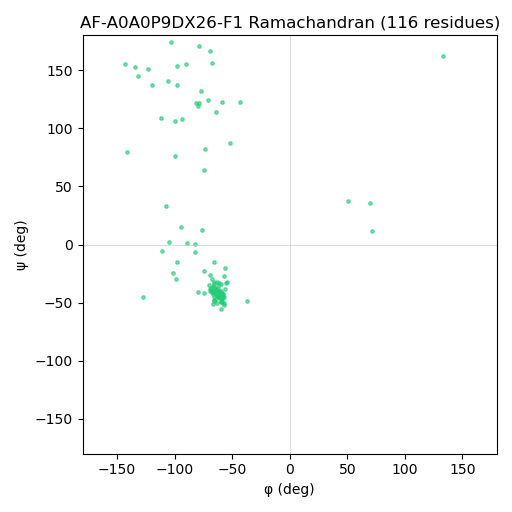 A 1 88 ? 6.148 12.635 1.927 1.00 87.00 88 LEU A O 1
ATOM 686 N N . SER A 1 89 ? 4.154 11.623 1.743 1.00 89.69 89 SER A N 1
ATOM 687 C CA . SER A 1 89 ? 4.363 10.743 2.896 1.00 89.69 89 SER A CA 1
ATOM 688 C C . SER A 1 89 ? 5.336 9.610 2.539 1.00 89.69 89 SER A C 1
ATOM 690 O O . SER A 1 89 ? 5.612 9.364 1.365 1.00 89.69 89 SER A O 1
ATOM 692 N N . LEU A 1 90 ? 5.851 8.885 3.539 1.00 91.19 90 LEU A N 1
ATOM 693 C CA . LEU A 1 90 ? 6.644 7.679 3.265 1.00 91.19 90 LEU A CA 1
ATOM 694 C C . LEU A 1 90 ? 5.834 6.654 2.461 1.00 91.19 90 LEU A C 1
ATOM 696 O O . LEU A 1 90 ? 6.351 6.098 1.498 1.00 91.19 90 LEU A O 1
ATOM 700 N N . ALA A 1 91 ? 4.557 6.462 2.798 1.00 91.50 91 ALA A N 1
ATOM 701 C CA . ALA A 1 91 ? 3.671 5.554 2.079 1.00 91.50 91 ALA A CA 1
ATOM 702 C C . ALA A 1 91 ? 3.464 5.985 0.613 1.00 91.50 91 ALA A C 1
ATOM 704 O O . ALA A 1 91 ? 3.444 5.137 -0.278 1.00 91.50 91 ALA A O 1
ATOM 705 N N . ASP A 1 92 ? 3.360 7.287 0.331 1.00 90.50 92 ASP A N 1
ATOM 706 C CA . ASP A 1 92 ? 3.290 7.786 -1.050 1.00 90.50 92 ASP A CA 1
ATOM 707 C C . ASP A 1 92 ? 4.605 7.552 -1.811 1.00 90.50 92 ASP A C 1
ATOM 709 O O . ASP A 1 92 ? 4.578 7.220 -2.994 1.00 90.50 92 ASP A O 1
ATOM 713 N N . CYS A 1 93 ? 5.758 7.649 -1.143 1.00 93.31 93 CYS A N 1
ATOM 714 C CA . CYS A 1 93 ? 7.042 7.302 -1.754 1.00 93.31 93 CYS A CA 1
ATOM 715 C C . CYS A 1 93 ? 7.179 5.792 -2.025 1.00 93.31 93 CYS A C 1
ATOM 717 O O . CYS A 1 93 ? 7.711 5.425 -3.068 1.00 93.31 93 CYS A O 1
ATOM 719 N N . PHE A 1 94 ? 6.670 4.919 -1.146 1.00 93.62 94 PHE A N 1
ATOM 720 C CA . PHE A 1 94 ? 6.611 3.470 -1.402 1.00 93.62 94 PHE A CA 1
ATOM 721 C C . PHE A 1 94 ? 5.760 3.141 -2.626 1.00 93.62 94 PHE A C 1
ATOM 723 O O . PHE A 1 94 ? 6.154 2.332 -3.461 1.00 93.62 94 PHE A O 1
ATOM 730 N N . ALA A 1 95 ? 4.615 3.803 -2.756 1.00 91.50 95 ALA A N 1
ATOM 731 C CA . ALA A 1 95 ? 3.752 3.649 -3.910 1.00 91.50 95 ALA A CA 1
ATOM 732 C C . ALA A 1 95 ? 4.424 4.075 -5.221 1.00 91.50 95 ALA A C 1
ATOM 734 O O . ALA A 1 95 ? 4.341 3.358 -6.212 1.00 91.50 95 ALA A O 1
ATOM 735 N N . MET A 1 96 ? 5.113 5.219 -5.206 1.00 91.88 96 MET A N 1
ATOM 736 C CA . MET A 1 96 ? 5.873 5.725 -6.350 1.00 91.88 96 MET A CA 1
ATOM 737 C C . MET A 1 96 ? 7.026 4.790 -6.734 1.00 91.88 96 MET A C 1
ATOM 739 O O . MET A 1 96 ? 7.221 4.497 -7.909 1.00 91.88 96 MET A O 1
ATOM 743 N N . ALA A 1 97 ? 7.785 4.292 -5.756 1.00 92.94 97 ALA A N 1
ATOM 744 C CA . ALA A 1 97 ? 8.857 3.336 -6.022 1.00 92.94 97 ALA A CA 1
ATOM 745 C C . ALA A 1 97 ? 8.304 2.042 -6.642 1.00 92.94 97 ALA A C 1
ATOM 747 O O . ALA A 1 97 ? 8.846 1.537 -7.624 1.00 92.94 97 ALA A O 1
ATOM 748 N N . LEU A 1 98 ? 7.177 1.545 -6.121 1.00 92.06 98 LEU A N 1
ATOM 749 C CA . LEU A 1 98 ? 6.521 0.351 -6.643 1.00 92.06 98 LEU A CA 1
ATOM 750 C C . LEU A 1 98 ? 5.983 0.558 -8.065 1.00 92.06 98 LEU A C 1
ATOM 752 O O . LEU A 1 98 ? 6.155 -0.321 -8.905 1.00 92.06 98 LEU A O 1
ATOM 756 N N . SER A 1 99 ? 5.390 1.718 -8.367 1.00 92.25 99 SER A N 1
ATOM 757 C CA . SER A 1 99 ? 4.895 2.007 -9.718 1.00 92.25 99 SER A CA 1
ATOM 758 C C . SER A 1 99 ? 6.025 2.058 -10.743 1.00 92.25 99 SER A C 1
ATOM 760 O O . SER A 1 99 ? 5.871 1.541 -11.845 1.00 92.25 99 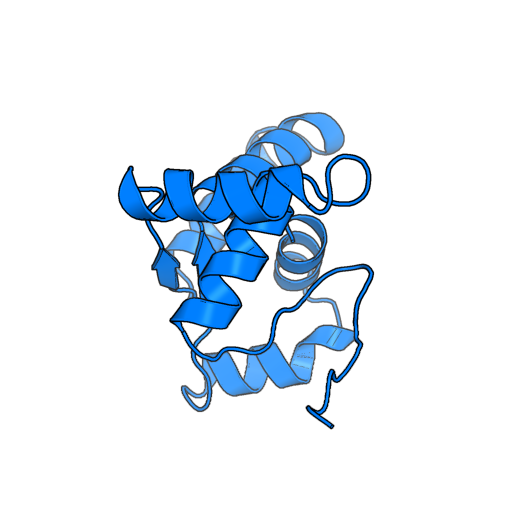SER A O 1
ATOM 762 N N . ILE A 1 100 ? 7.180 2.620 -10.373 1.00 91.75 100 ILE A N 1
ATOM 763 C CA . ILE A 1 100 ? 8.372 2.643 -11.232 1.00 91.75 100 ILE A CA 1
ATOM 764 C C . ILE A 1 100 ? 8.899 1.220 -11.452 1.00 91.75 100 ILE A C 1
ATOM 766 O O . ILE A 1 100 ? 9.138 0.825 -12.593 1.00 91.75 100 ILE A O 1
ATOM 770 N N . LYS A 1 101 ? 9.037 0.434 -10.377 1.00 91.06 101 LYS A N 1
ATOM 771 C CA . LYS A 1 101 ? 9.538 -0.947 -10.431 1.00 91.06 101 LYS A CA 1
ATOM 772 C C . LYS A 1 101 ? 8.681 -1.841 -11.330 1.00 91.06 101 LYS A C 1
ATOM 774 O O . LYS A 1 101 ? 9.215 -2.573 -12.158 1.00 91.06 101 LYS A O 1
ATOM 779 N N . GLU A 1 102 ? 7.363 -1.755 -11.184 1.00 91.75 102 GLU A N 1
ATOM 780 C CA . GLU A 1 102 ? 6.407 -2.601 -11.907 1.00 91.75 102 GLU A CA 1
ATOM 781 C C . GLU A 1 102 ? 5.967 -1.998 -13.253 1.00 91.75 102 GLU A C 1
ATOM 783 O O . GLU A 1 102 ? 5.142 -2.591 -13.945 1.00 91.75 102 GLU A O 1
ATOM 788 N N . LYS A 1 103 ? 6.494 -0.821 -13.635 1.00 91.56 103 LYS A N 1
ATOM 789 C CA . LYS A 1 103 ? 6.051 -0.041 -14.810 1.00 91.56 103 LYS A CA 1
ATOM 790 C C . LYS A 1 103 ? 4.530 0.167 -14.830 1.00 91.56 103 LYS A C 1
ATOM 792 O O . LYS A 1 103 ? 3.886 0.113 -15.877 1.00 91.56 103 LYS A O 1
ATOM 797 N N . ALA A 1 104 ? 3.957 0.369 -13.649 1.00 89.75 104 ALA A N 1
ATOM 798 C CA . ALA A 1 104 ? 2.525 0.479 -13.432 1.00 89.75 104 ALA A CA 1
ATOM 799 C C . ALA A 1 104 ? 2.083 1.945 -13.364 1.00 89.75 104 ALA A C 1
ATOM 801 O O . ALA A 1 104 ? 2.838 2.832 -12.964 1.00 89.75 104 ALA A O 1
ATOM 802 N N . THR A 1 105 ? 0.820 2.207 -13.700 1.00 88.75 105 THR A N 1
ATOM 803 C CA . THR A 1 105 ? 0.211 3.523 -13.482 1.00 88.75 105 THR A CA 1
ATOM 804 C C . THR A 1 105 ? -0.020 3.754 -11.988 1.00 88.75 105 THR A C 1
ATOM 806 O O . THR A 1 105 ? -0.694 2.971 -11.320 1.00 88.75 105 THR A O 1
ATOM 809 N N . LEU A 1 106 ? 0.525 4.849 -11.456 1.00 87.94 106 LEU A N 1
ATOM 810 C CA . LEU A 1 106 ? 0.340 5.230 -10.059 1.00 87.94 106 LEU A CA 1
ATOM 811 C C . LEU A 1 106 ? -1.022 5.910 -9.854 1.00 87.94 106 LEU A C 1
ATOM 813 O O . LEU A 1 106 ? -1.267 6.989 -10.387 1.00 87.94 106 LEU A O 1
ATOM 817 N N . LEU A 1 107 ? -1.882 5.329 -9.014 1.00 81.81 107 LEU A N 1
ATOM 818 C CA . LEU A 1 107 ? -3.184 5.912 -8.678 1.00 81.81 107 LEU A CA 1
ATOM 819 C C . LEU A 1 107 ? -3.137 6.632 -7.318 1.00 81.81 107 LEU A C 1
ATOM 821 O O . LEU A 1 107 ? -3.145 6.007 -6.25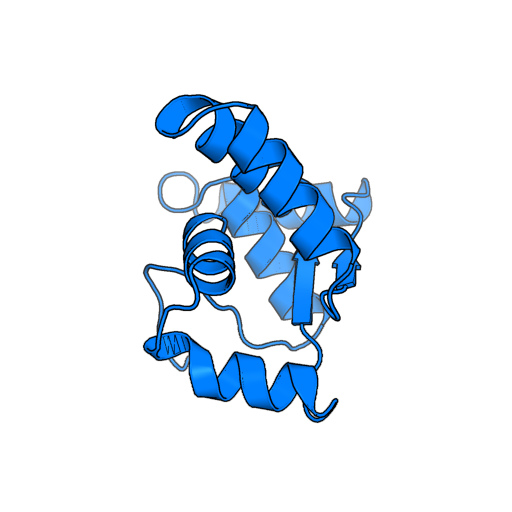4 1.00 81.81 107 LEU A O 1
ATOM 825 N N . THR A 1 108 ? -3.145 7.970 -7.311 1.00 73.25 108 THR A N 1
ATOM 826 C CA . THR A 1 108 ? -3.218 8.767 -6.067 1.00 73.25 108 THR A CA 1
ATOM 827 C C . THR A 1 108 ? -4.404 9.733 -6.050 1.00 73.25 108 THR A C 1
ATOM 829 O O . THR A 1 108 ? -4.811 10.251 -7.085 1.00 73.25 108 THR A O 1
ATOM 832 N N . ARG A 1 109 ? -4.919 10.044 -4.848 1.00 62.75 109 ARG A N 1
ATOM 833 C CA . ARG A 1 109 ? -6.024 11.002 -4.623 1.00 62.75 109 ARG A CA 1
ATOM 834 C C . ARG A 1 109 ? -5.760 12.408 -5.197 1.00 62.75 109 ARG A C 1
ATOM 836 O O . ARG A 1 109 ? -6.703 13.167 -5.370 1.00 62.75 109 ARG A O 1
ATOM 843 N N . THR A 1 110 ? -4.501 12.771 -5.441 1.00 46.41 110 THR A N 1
ATOM 844 C CA . THR A 1 110 ? -4.079 14.098 -5.927 1.00 46.41 110 THR A CA 1
ATOM 845 C C . THR A 1 110 ? -3.541 14.087 -7.354 1.00 46.41 110 THR A C 1
ATOM 847 O O . THR A 1 110 ? -3.267 15.151 -7.895 1.00 46.41 110 THR A O 1
ATOM 850 N N . ALA A 1 111 ? -3.400 12.919 -7.974 1.00 39.25 111 ALA A N 1
ATOM 851 C CA . ALA A 1 111 ? -2.884 12.794 -9.325 1.00 39.25 111 ALA A CA 1
ATOM 852 C C . ALA A 1 111 ? -3.657 11.702 -10.066 1.00 39.25 111 ALA A C 1
ATOM 854 O O . ALA A 1 111 ? -3.176 10.593 -10.269 1.00 39.25 111 ALA A O 1
ATOM 855 N N . THR A 1 112 ? -4.852 12.047 -10.538 1.00 35.31 112 THR A N 1
ATOM 856 C CA . THR A 1 112 ? -5.262 11.636 -11.883 1.00 35.31 112 THR A CA 1
ATOM 857 C C . THR A 1 112 ? -4.494 12.501 -12.883 1.00 35.31 112 THR A C 1
ATOM 859 O O . THR A 1 112 ? -5.071 13.332 -13.577 1.00 35.31 112 THR A O 1
ATOM 862 N N . SER A 1 113 ? -3.170 12.378 -12.923 1.00 33.47 113 SER A N 1
ATOM 863 C CA . SER A 1 113 ? -2.380 12.900 -14.030 1.00 33.47 113 SER A CA 1
ATOM 864 C C . SER A 1 113 ? -1.819 11.702 -14.762 1.00 33.47 113 SER A C 1
ATOM 866 O O . SER A 1 113 ? -0.936 11.003 -14.276 1.00 33.47 113 SER A O 1
ATOM 868 N N . ARG A 1 114 ? -2.372 11.481 -15.954 1.00 37.84 114 ARG A N 1
ATOM 869 C CA . ARG A 1 114 ? -1.665 10.843 -17.057 1.00 37.84 114 ARG A CA 1
ATOM 870 C C . ARG A 1 114 ? -0.340 11.590 -17.238 1.00 37.84 114 ARG A C 1
ATOM 872 O O . ARG A 1 114 ? -0.281 12.538 -18.015 1.00 37.84 114 ARG A O 1
ATOM 879 N N . GLU A 1 115 ? 0.709 11.206 -16.525 1.00 35.12 115 GLU A N 1
ATOM 880 C CA . GLU A 1 115 ? 2.066 11.563 -16.923 1.00 35.12 115 GLU A CA 1
ATOM 881 C C . GLU A 1 115 ? 2.392 10.686 -18.129 1.00 35.12 115 GLU A C 1
ATOM 883 O O . GLU A 1 115 ? 2.940 9.593 -18.034 1.00 35.12 115 GLU A O 1
ATOM 888 N N . ARG A 1 116 ? 1.926 11.155 -19.293 1.00 33.56 116 ARG A N 1
ATOM 889 C CA . ARG A 1 116 ? 2.531 10.793 -20.565 1.00 33.56 116 ARG A CA 1
ATOM 890 C C . ARG A 1 116 ? 3.937 11.362 -20.518 1.00 33.56 116 ARG A C 1
ATOM 892 O O . ARG A 1 116 ? 4.091 12.582 -20.478 1.00 33.56 116 ARG A O 1
ATOM 899 N N . GLU A 1 117 ? 4.915 10.470 -20.503 1.00 33.25 117 GLU A N 1
ATOM 900 C CA . GLU A 1 117 ? 6.300 10.787 -20.818 1.00 33.25 117 GLU A CA 1
ATOM 901 C C . GLU A 1 117 ? 6.334 11.696 -22.061 1.00 33.25 117 GLU A C 1
ATOM 903 O O . GLU A 1 117 ? 5.763 11.378 -23.110 1.00 33.25 117 GLU A O 1
ATOM 908 N N . ARG A 1 118 ? 6.945 12.869 -21.897 1.00 32.34 118 ARG A N 1
ATOM 909 C CA . ARG A 1 118 ? 7.558 13.653 -22.966 1.00 32.34 118 ARG A CA 1
ATOM 910 C C . ARG A 1 118 ? 9.024 13.811 -22.614 1.00 32.34 118 ARG A C 1
ATOM 912 O O . ARG A 1 118 ? 9.295 14.005 -21.407 1.00 32.34 118 ARG A O 1
#

Sequence (118 aa):
MAGTLALLLLGDERLSDYVSEISHGAAKAYTSAVNLAELYYKTVDKVGLQTAETWYFRVLNSNVIIAPADATLAREVSIYKSKYKRSLSLADCFAMALSIKEKATLLTRTATSRERER

Mean predicted aligned error: 5.75 Å

Foldseek 3Di:
DLVVLVCVVVVPVVCVVVVVCLVVVVDAAEAEPVSLVVNLVVCCVPPRNVVSVVSSVVCVPGSYHYHYDDPVLLVQLVVVCVVCVPNDDSRRSSQVSVCVVVVHDRDDPVDPDPPPDD

pLDDT: mean 85.67, std 15.61, range [32.34, 98.19]